Protein AF-A0A924W8U1-F1 (afdb_monomer_lite)

Secondary structure (DSSP, 8-state):
-HHHHHHHHHHHHHHHHHHHHHHHHHHTTTT---S-HHHHHHHHTTS--TTTTSSSSSS--

Sequence (61 aa):
MKIMLFLILISLLLAAGFLLAYLIAARDGQFDDEYTPGIRILFDDTIPNSEDSNANQLEKD

Structure (mmCIF, N/CA/C/O backbone):
data_AF-A0A924W8U1-F1
#
_entry.id   AF-A0A924W8U1-F1
#
loop_
_atom_site.group_PDB
_atom_site.id
_atom_site.type_symbol
_atom_site.label_atom_id
_atom_site.label_alt_id
_atom_site.label_comp_id
_atom_site.label_asym_id
_atom_site.label_entity_id
_atom_site.label_seq_id
_atom_site.pdbx_PDB_ins_code
_atom_site.Cartn_x
_atom_site.Cartn_y
_atom_site.Cartn_z
_atom_site.occupancy
_atom_site.B_iso_or_equiv
_atom_site.auth_seq_id
_atom_site.auth_comp_id
_atom_site.auth_asym_id
_atom_site.auth_atom_id
_atom_site.pdbx_PDB_model_num
ATOM 1 N N . MET A 1 1 ? -14.773 -1.299 27.083 1.00 74.75 1 MET A N 1
ATOM 2 C CA . MET A 1 1 ? -15.389 -2.133 26.020 1.00 74.75 1 MET A CA 1
ATOM 3 C C . MET A 1 1 ? -15.658 -1.366 24.721 1.00 74.75 1 MET A C 1
ATOM 5 O O . MET A 1 1 ? -15.357 -1.901 23.666 1.00 74.75 1 MET A O 1
ATOM 9 N N . LYS A 1 2 ? -16.116 -0.103 24.760 1.00 88.69 2 LYS A N 1
ATOM 10 C CA . LYS A 1 2 ? -16.319 0.732 23.552 1.00 88.69 2 LYS A CA 1
ATOM 11 C C . LYS A 1 2 ? -15.046 0.964 22.712 1.00 88.69 2 LYS A C 1
ATOM 13 O O . LYS A 1 2 ? -15.103 0.912 21.493 1.00 88.69 2 LYS A O 1
ATOM 18 N N . ILE A 1 3 ? -13.900 1.168 23.373 1.00 94.69 3 ILE A N 1
ATOM 19 C CA . ILE A 1 3 ? -12.599 1.385 22.711 1.00 94.69 3 ILE A CA 1
ATOM 20 C C . ILE A 1 3 ? -12.134 0.155 21.919 1.00 94.69 3 ILE A C 1
ATOM 22 O O . ILE A 1 3 ? -11.639 0.298 20.813 1.00 94.69 3 ILE A O 1
ATOM 26 N N . MET A 1 4 ? -12.335 -1.051 22.461 1.00 95.62 4 MET A N 1
ATOM 27 C CA . MET A 1 4 ? -11.946 -2.299 21.793 1.00 95.62 4 MET A CA 1
ATOM 28 C C . MET A 1 4 ? -12.704 -2.462 20.473 1.00 95.62 4 MET A C 1
ATOM 30 O O . MET A 1 4 ? -12.101 -2.694 19.434 1.00 95.62 4 MET A O 1
ATOM 34 N N . LEU A 1 5 ? -14.021 -2.243 20.506 1.00 95.38 5 LEU A N 1
ATOM 35 C CA . LEU A 1 5 ? -14.879 -2.327 19.324 1.00 95.38 5 LEU A CA 1
ATOM 36 C C . LEU A 1 5 ? -14.491 -1.279 18.259 1.00 95.38 5 LEU A C 1
ATOM 38 O O . LEU A 1 5 ? -14.444 -1.588 17.072 1.00 95.38 5 LEU A O 1
ATOM 42 N N . PHE A 1 6 ? -14.132 -0.064 18.684 1.00 96.19 6 PHE A N 1
ATOM 43 C CA . PHE A 1 6 ? -13.630 0.988 17.792 1.00 96.19 6 PHE A CA 1
ATOM 44 C C . PHE A 1 6 ? -12.307 0.609 17.107 1.00 96.19 6 PHE A C 1
ATOM 46 O O . PHE A 1 6 ? -12.172 0.774 15.896 1.00 96.19 6 PHE A O 1
ATOM 53 N N . LEU A 1 7 ? -11.352 0.053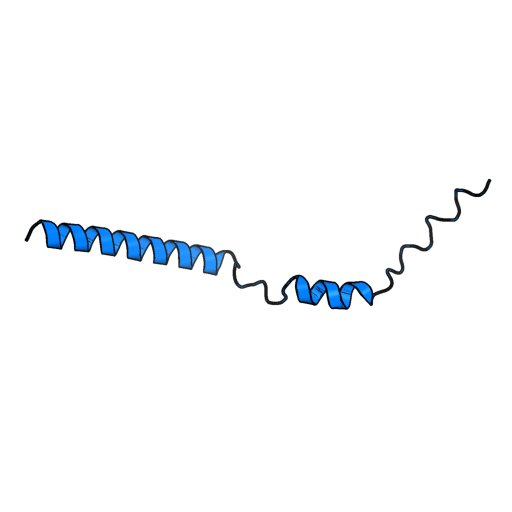 17.858 1.00 96.62 7 LEU A N 1
ATOM 54 C CA . LEU A 1 7 ? -10.066 -0.391 17.311 1.00 96.62 7 LEU A CA 1
ATOM 55 C C . LEU A 1 7 ? -10.227 -1.551 16.322 1.00 96.62 7 LEU A C 1
ATOM 57 O O . LEU A 1 7 ? -9.562 -1.562 15.289 1.00 96.62 7 LEU A O 1
ATOM 61 N N . ILE A 1 8 ? -11.140 -2.487 16.601 1.00 97.00 8 ILE A N 1
ATOM 62 C CA . ILE A 1 8 ? -11.463 -3.593 15.688 1.00 97.00 8 ILE A CA 1
ATOM 63 C C . ILE A 1 8 ? -11.988 -3.052 14.354 1.00 97.00 8 ILE A C 1
ATOM 65 O O . ILE A 1 8 ? -11.531 -3.487 13.300 1.00 97.00 8 ILE A O 1
ATOM 69 N N . LEU A 1 9 ? -12.900 -2.074 14.383 1.00 97.50 9 LEU A N 1
ATOM 70 C CA . LEU A 1 9 ? -13.427 -1.463 13.161 1.00 97.50 9 LEU A CA 1
ATOM 71 C C . LEU A 1 9 ? -12.337 -0.763 12.348 1.00 97.50 9 LEU A C 1
ATOM 73 O O . LEU A 1 9 ? -12.263 -0.977 11.141 1.00 97.50 9 LEU A O 1
ATOM 77 N N . ILE A 1 10 ? -11.469 0.023 12.993 1.00 97.88 10 ILE A N 1
ATOM 78 C CA . ILE A 1 10 ? -10.343 0.680 12.310 1.00 97.88 10 ILE A CA 1
ATOM 79 C C . ILE A 1 10 ? -9.404 -0.355 11.693 1.00 97.88 10 ILE A C 1
ATOM 81 O O . ILE A 1 10 ? -9.009 -0.207 10.539 1.00 97.88 10 ILE A O 1
ATOM 85 N N . SER A 1 11 ? -9.062 -1.407 12.437 1.00 97.88 11 SER A N 1
ATOM 86 C CA . SER A 1 11 ? -8.186 -2.473 11.950 1.00 97.88 11 SER A CA 1
ATOM 87 C C . SER A 1 11 ? -8.781 -3.186 10.736 1.00 97.88 11 SER A C 1
ATOM 89 O O . SER A 1 11 ? -8.058 -3.421 9.769 1.00 97.88 11 SER A O 1
ATOM 91 N N . LEU A 1 12 ? -10.089 -3.467 10.748 1.00 98.00 12 LEU A N 1
ATOM 92 C CA . LEU A 1 12 ? -10.786 -4.073 9.615 1.00 98.00 12 LEU A CA 1
ATOM 93 C C . LEU A 1 12 ? -10.755 -3.158 8.385 1.00 98.00 12 LEU A C 1
ATOM 95 O O . LEU A 1 12 ? -10.495 -3.622 7.279 1.00 98.00 12 LEU A O 1
ATOM 99 N N . LEU A 1 13 ? -10.988 -1.859 8.584 1.00 98.25 13 LEU A N 1
ATOM 100 C CA . LEU A 1 13 ? -10.969 -0.857 7.518 1.00 98.25 13 LEU A CA 1
ATOM 101 C C . LEU A 1 13 ? -9.573 -0.733 6.899 1.00 98.25 13 LEU A C 1
ATOM 103 O O . LEU A 1 13 ? -9.438 -0.695 5.678 1.00 98.25 13 LEU A O 1
ATOM 107 N N . LEU A 1 14 ? -8.535 -0.744 7.739 1.00 98.31 14 LEU A N 1
ATOM 108 C CA . LEU A 1 14 ? -7.142 -0.725 7.306 1.00 98.31 14 LEU A CA 1
ATOM 109 C C . LEU A 1 14 ? -6.795 -1.991 6.507 1.00 98.31 14 LEU A C 1
ATOM 111 O O . LEU A 1 14 ? -6.241 -1.894 5.415 1.00 98.31 14 LEU A O 1
ATOM 115 N N . ALA A 1 15 ? -7.170 -3.168 7.016 1.00 98.31 15 ALA A N 1
ATOM 116 C CA . ALA A 1 15 ? -6.944 -4.446 6.344 1.00 98.31 15 ALA A CA 1
ATOM 117 C C . ALA A 1 15 ? -7.663 -4.518 4.987 1.00 98.31 15 ALA A C 1
ATOM 119 O O . ALA A 1 15 ? -7.060 -4.917 3.993 1.00 98.31 15 ALA A O 1
ATOM 120 N N . ALA A 1 16 ? -8.924 -4.080 4.926 1.00 98.44 16 ALA A N 1
ATOM 121 C CA . ALA A 1 16 ? -9.682 -4.005 3.682 1.00 98.44 16 ALA A CA 1
ATOM 122 C C . ALA A 1 16 ? -9.048 -3.021 2.687 1.00 98.44 16 ALA A C 1
ATOM 124 O O . ALA A 1 16 ? -8.966 -3.329 1.501 1.00 98.44 16 ALA A O 1
ATOM 1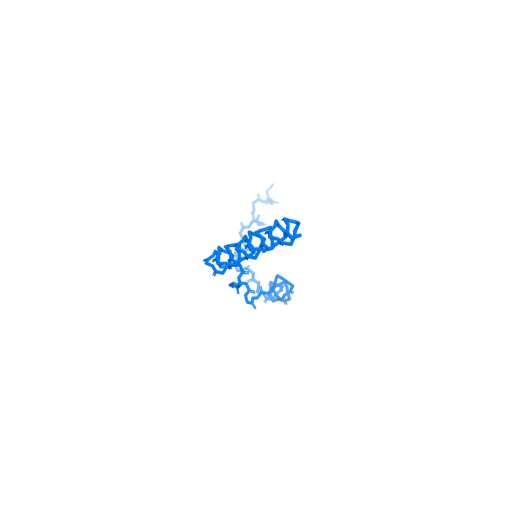25 N N . GLY A 1 17 ? -8.553 -1.872 3.160 1.00 98.44 17 GLY A N 1
ATOM 126 C CA . GLY A 1 17 ? -7.835 -0.903 2.331 1.00 98.44 17 GLY A CA 1
ATOM 127 C C . GLY A 1 17 ? -6.565 -1.488 1.713 1.00 98.44 17 GLY A C 1
ATOM 128 O O . GLY A 1 17 ? -6.371 -1.387 0.502 1.00 98.44 17 GLY A O 1
ATOM 129 N N . PHE A 1 18 ? -5.739 -2.163 2.517 1.00 97.88 18 PHE A N 1
ATOM 130 C CA . PHE A 1 18 ? -4.549 -2.860 2.021 1.00 97.88 18 PHE A CA 1
ATOM 131 C C . PHE A 1 18 ? -4.894 -3.973 1.031 1.00 97.88 18 PHE A C 1
ATOM 133 O O . PHE A 1 18 ? -4.230 -4.101 0.005 1.00 97.88 18 PHE A O 1
ATOM 140 N N . LEU A 1 19 ? -5.947 -4.747 1.302 1.00 97.62 19 LEU A N 1
ATOM 141 C CA . LEU A 1 19 ? -6.410 -5.792 0.393 1.00 97.62 19 LEU A CA 1
ATOM 142 C C . LEU A 1 19 ? -6.859 -5.208 -0.953 1.00 97.62 19 LEU A C 1
ATOM 144 O O . LEU A 1 19 ? -6.487 -5.732 -1.999 1.00 97.62 19 LEU A O 1
ATOM 148 N N . LEU A 1 20 ? -7.624 -4.114 -0.946 1.00 97.94 20 LEU A N 1
ATOM 149 C CA . LEU A 1 20 ? -8.090 -3.472 -2.175 1.00 97.94 20 LEU A CA 1
ATOM 150 C C . LEU A 1 20 ? -6.922 -2.916 -2.995 1.00 97.94 20 LEU A C 1
ATOM 152 O O . LEU A 1 20 ? -6.857 -3.142 -4.201 1.00 97.94 20 LEU A O 1
ATOM 156 N N . ALA A 1 21 ? -5.981 -2.235 -2.334 1.00 96.75 21 ALA A N 1
ATOM 157 C CA . ALA A 1 21 ? -4.771 -1.727 -2.973 1.00 96.75 21 ALA A CA 1
ATOM 158 C C . ALA A 1 21 ? -3.938 -2.861 -3.592 1.00 96.75 21 ALA A C 1
ATOM 160 O O . ALA A 1 21 ? -3.485 -2.735 -4.728 1.00 96.75 21 ALA A O 1
ATOM 161 N N . TYR A 1 22 ? -3.798 -3.987 -2.883 1.00 95.31 22 TYR A N 1
ATOM 162 C CA . TYR A 1 22 ? -3.135 -5.182 -3.401 1.00 95.31 22 TYR A CA 1
ATOM 1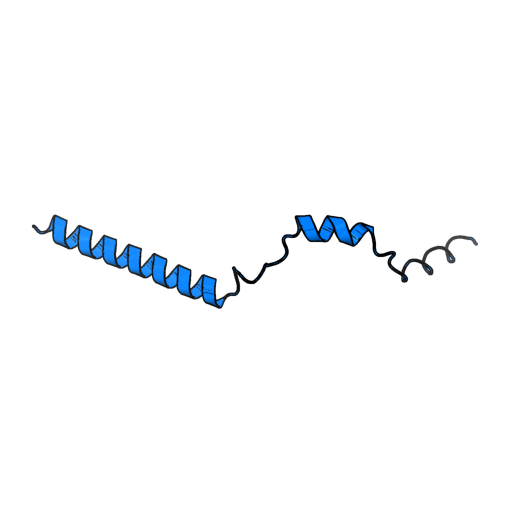63 C C . TYR A 1 22 ? -3.824 -5.727 -4.658 1.00 95.31 22 TYR A C 1
ATOM 165 O O . TYR A 1 22 ? -3.150 -5.977 -5.653 1.00 95.31 22 TYR A O 1
ATOM 173 N N . LEU A 1 23 ? -5.153 -5.875 -4.648 1.00 96.19 23 LEU A N 1
ATOM 174 C CA . LEU A 1 23 ? -5.895 -6.386 -5.806 1.00 96.19 23 LEU A CA 1
ATOM 175 C C . LEU A 1 23 ? -5.778 -5.463 -7.027 1.00 96.19 23 LEU A C 1
ATOM 177 O O . LEU A 1 23 ? -5.658 -5.955 -8.147 1.00 96.19 23 LEU A O 1
ATOM 181 N N . ILE A 1 24 ? -5.790 -4.142 -6.820 1.00 95.56 24 ILE A N 1
ATOM 182 C CA . ILE A 1 24 ? -5.583 -3.161 -7.896 1.00 95.56 24 ILE A CA 1
ATOM 183 C C . ILE A 1 24 ? -4.168 -3.298 -8.463 1.00 95.56 24 ILE A C 1
ATOM 185 O O . ILE A 1 24 ? -4.026 -3.472 -9.666 1.00 95.56 24 ILE A O 1
ATOM 189 N N . ALA A 1 25 ? -3.138 -3.311 -7.612 1.00 94.12 25 ALA A N 1
ATOM 190 C CA . ALA A 1 25 ? -1.748 -3.452 -8.051 1.00 94.12 25 ALA A CA 1
ATOM 191 C C . ALA A 1 25 ? -1.486 -4.781 -8.781 1.00 94.12 25 ALA A C 1
ATOM 193 O O . ALA A 1 25 ? -0.771 -4.809 -9.780 1.00 94.12 25 ALA A O 1
ATOM 194 N N . ALA A 1 26 ? -2.094 -5.874 -8.309 1.00 92.25 26 ALA A N 1
ATOM 195 C CA . ALA A 1 26 ? -2.002 -7.184 -8.946 1.00 92.25 26 ALA A CA 1
ATOM 196 C C . ALA A 1 26 ? -2.701 -7.227 -10.313 1.00 92.25 26 ALA A C 1
ATOM 198 O O . ALA A 1 26 ? -2.248 -7.939 -11.203 1.00 92.25 26 ALA A O 1
ATOM 199 N N . ARG A 1 27 ? -3.791 -6.469 -10.492 1.00 92.75 27 ARG A N 1
ATOM 200 C CA . ARG A 1 27 ? -4.486 -6.344 -11.780 1.00 92.75 27 ARG A CA 1
ATOM 201 C C . ARG A 1 27 ? -3.760 -5.404 -12.744 1.00 92.75 27 ARG A C 1
ATOM 203 O O . ARG A 1 27 ? -3.757 -5.663 -13.939 1.00 92.75 27 ARG A O 1
ATOM 210 N N . ASP A 1 28 ? -3.188 -4.317 -12.239 1.00 91.88 28 ASP A N 1
ATOM 211 C CA . ASP A 1 28 ? -2.557 -3.267 -13.048 1.00 91.88 28 ASP A CA 1
ATOM 212 C C . ASP A 1 28 ? -1.163 -3.667 -13.575 1.00 91.88 28 ASP A C 1
ATOM 214 O O . ASP A 1 28 ? -0.468 -2.840 -14.158 1.00 91.88 28 ASP A O 1
ATOM 218 N N . GLY A 1 29 ? -0.751 -4.928 -13.397 1.00 83.44 29 GLY A N 1
ATOM 219 C CA . GLY A 1 29 ? 0.481 -5.455 -13.986 1.00 83.44 29 GLY A CA 1
ATOM 220 C C . GLY A 1 29 ? 1.755 -4.943 -13.316 1.00 83.44 29 GLY A C 1
ATOM 221 O O . GLY A 1 29 ? 2.831 -5.010 -13.898 1.00 83.44 29 GLY A O 1
ATOM 222 N N . GLN A 1 30 ? 1.675 -4.451 -12.071 1.00 85.19 30 GLN A N 1
ATOM 223 C CA . GLN A 1 30 ? 2.846 -3.968 -11.316 1.00 85.19 30 GLN A CA 1
ATOM 224 C C . GLN A 1 30 ? 3.951 -5.036 -11.184 1.00 85.19 30 GLN A C 1
ATOM 226 O O . GLN A 1 30 ? 5.106 -4.708 -10.920 1.00 85.19 30 GLN A O 1
ATOM 231 N N . PHE A 1 31 ? 3.592 -6.311 -11.343 1.00 83.44 31 PHE A N 1
ATOM 232 C CA . PHE A 1 31 ? 4.487 -7.461 -11.249 1.00 83.44 31 PHE A CA 1
ATOM 233 C C . PHE A 1 31 ? 4.945 -8.000 -12.613 1.00 83.44 31 PHE A C 1
ATOM 235 O O . PHE A 1 31 ? 5.655 -9.000 -12.639 1.00 83.44 31 PHE A O 1
ATOM 242 N N . ASP A 1 32 ? 4.567 -7.353 -13.718 1.00 82.88 32 ASP A N 1
ATOM 243 C CA . ASP A 1 32 ? 4.886 -7.807 -15.079 1.00 82.88 32 ASP A CA 1
ATOM 244 C C . ASP A 1 32 ? 6.303 -7.391 -15.529 1.00 82.88 32 ASP A C 1
ATOM 246 O O . ASP A 1 32 ? 6.774 -7.808 -16.589 1.00 82.88 32 ASP A O 1
ATOM 250 N N . ASP A 1 33 ? 7.009 -6.570 -14.741 1.00 82.88 33 ASP A N 1
ATOM 251 C CA . ASP A 1 33 ? 8.400 -6.187 -15.011 1.00 82.88 33 ASP A CA 1
ATOM 252 C C . ASP A 1 33 ? 9.371 -7.301 -14.584 1.00 82.88 33 ASP A C 1
ATOM 254 O O . ASP A 1 33 ? 10.001 -7.265 -13.524 1.00 82.88 33 ASP A O 1
ATOM 258 N N . GLU A 1 34 ? 9.458 -8.335 -15.419 1.00 77.62 34 GLU A N 1
ATOM 259 C CA . GLU A 1 34 ? 10.334 -9.494 -15.204 1.00 77.62 34 GLU A CA 1
ATOM 260 C C . GLU A 1 34 ? 11.802 -9.207 -15.592 1.00 77.62 34 GLU A C 1
ATOM 262 O O . GLU A 1 34 ? 12.717 -9.938 -15.206 1.00 77.62 34 GLU A O 1
ATOM 267 N N . TYR A 1 35 ? 12.053 -8.094 -16.297 1.00 75.25 35 TYR A N 1
ATOM 268 C CA . TYR A 1 35 ? 13.375 -7.685 -16.776 1.00 75.25 35 TYR A CA 1
ATOM 269 C C . TYR A 1 35 ? 13.706 -6.253 -16.371 1.00 75.25 35 TYR A C 1
ATOM 271 O O . TYR A 1 35 ? 13.451 -5.293 -17.098 1.00 75.25 35 TYR A O 1
ATOM 279 N N . THR A 1 36 ? 14.398 -6.136 -15.238 1.00 80.69 36 THR A N 1
ATOM 280 C CA . THR A 1 36 ? 14.802 -4.834 -14.703 1.00 80.69 36 THR A CA 1
ATOM 281 C C . THR A 1 36 ? 15.640 -4.012 -15.699 1.00 80.69 36 THR A C 1
ATOM 283 O O . THR A 1 36 ? 16.480 -4.563 -16.424 1.00 80.69 36 THR A O 1
ATOM 286 N N . PRO A 1 37 ? 15.498 -2.673 -15.701 1.00 75.62 37 PRO A N 1
ATOM 287 C CA . PRO A 1 37 ? 16.209 -1.788 -16.628 1.00 75.62 37 PRO A CA 1
ATOM 288 C C . PRO A 1 37 ? 17.739 -1.910 -16.544 1.00 75.62 37 PRO A C 1
ATOM 290 O O . PRO A 1 37 ? 18.426 -1.701 -17.540 1.00 75.62 37 PRO A O 1
ATOM 293 N N . GLY A 1 38 ? 18.279 -2.317 -15.389 1.00 79.25 38 GLY A N 1
ATOM 294 C CA . GLY A 1 38 ? 19.713 -2.559 -15.223 1.00 79.25 38 GLY A CA 1
ATOM 295 C C . GLY A 1 38 ? 20.244 -3.713 -16.078 1.00 79.25 38 GLY A C 1
ATOM 296 O O . GLY A 1 38 ? 21.380 -3.650 -16.531 1.00 79.25 38 GLY A O 1
ATOM 297 N N . ILE A 1 39 ? 19.428 -4.738 -16.343 1.00 78.19 39 ILE A N 1
ATOM 298 C CA . ILE A 1 39 ? 19.810 -5.857 -17.215 1.00 78.19 39 ILE A CA 1
ATOM 299 C C . ILE A 1 39 ? 19.704 -5.447 -18.686 1.00 78.19 39 ILE A C 1
ATOM 301 O O . ILE A 1 39 ? 20.578 -5.799 -19.471 1.00 78.19 39 ILE A O 1
ATOM 305 N N . ARG A 1 40 ? 18.686 -4.656 -19.053 1.00 77.50 40 ARG A N 1
ATOM 306 C CA . ARG A 1 40 ? 18.498 -4.158 -20.427 1.00 77.50 40 ARG A CA 1
ATOM 307 C C . ARG A 1 40 ? 19.719 -3.381 -20.931 1.00 77.50 40 ARG A C 1
ATOM 309 O O . ARG A 1 40 ? 20.216 -3.667 -22.013 1.00 77.50 40 ARG A O 1
ATOM 316 N N . ILE A 1 41 ? 20.251 -2.482 -20.103 1.00 80.38 41 ILE A N 1
ATOM 317 C CA . ILE A 1 41 ? 21.408 -1.641 -20.451 1.00 80.38 41 ILE A CA 1
ATOM 318 C C . ILE A 1 41 ? 22.659 -2.471 -20.783 1.00 80.38 41 ILE A C 1
ATOM 320 O O . ILE A 1 41 ? 23.408 -2.103 -21.677 1.00 80.38 41 ILE A O 1
ATOM 324 N N . LEU A 1 42 ? 22.872 -3.618 -20.123 1.00 79.62 42 LEU A N 1
ATOM 325 C CA . LEU A 1 42 ? 24.039 -4.475 -20.389 1.00 79.62 42 LEU A CA 1
ATOM 326 C C . LEU A 1 42 ? 24.011 -5.128 -21.779 1.00 79.62 42 LEU A C 1
ATOM 328 O O . LEU A 1 42 ? 25.055 -5.548 -22.275 1.00 79.62 42 LEU A O 1
ATOM 332 N N . PHE A 1 43 ? 22.830 -5.246 -22.384 1.00 76.06 43 PHE A N 1
ATOM 333 C CA . PHE A 1 43 ? 22.646 -5.868 -23.694 1.00 76.06 43 PHE A CA 1
ATOM 334 C C . PHE A 1 43 ? 22.360 -4.845 -24.803 1.00 76.06 43 PHE A C 1
ATOM 336 O O . PHE A 1 43 ? 22.683 -5.126 -25.958 1.00 76.06 43 PHE A O 1
ATOM 343 N N . ASP A 1 44 ? 21.846 -3.655 -24.469 1.00 72.38 44 ASP A N 1
ATOM 344 C CA . ASP A 1 44 ? 21.626 -2.553 -25.422 1.00 72.38 44 ASP A CA 1
ATOM 345 C C . ASP A 1 44 ? 22.938 -2.073 -26.075 1.00 72.38 44 ASP A C 1
ATOM 347 O O . ASP A 1 44 ? 22.947 -1.752 -27.261 1.00 72.38 44 ASP A O 1
ATOM 351 N N . ASP A 1 45 ? 24.071 -2.136 -25.366 1.00 69.75 45 ASP A N 1
ATOM 352 C CA . ASP A 1 45 ? 25.390 -1.756 -25.906 1.00 69.75 45 ASP A CA 1
ATOM 353 C C . ASP A 1 45 ? 25.945 -2.750 -26.954 1.00 69.75 45 ASP A C 1
ATOM 355 O O . ASP A 1 45 ? 26.990 -2.506 -27.563 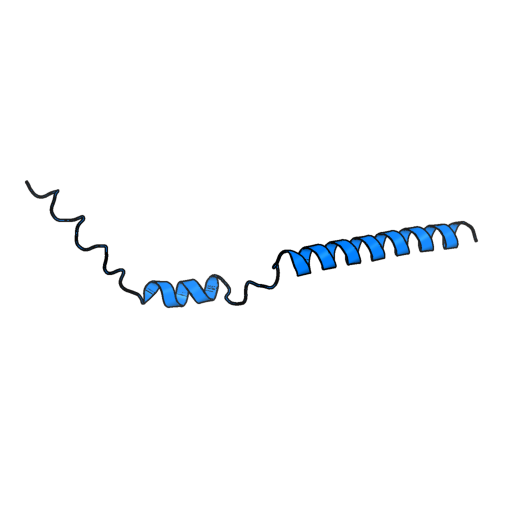1.00 69.75 45 ASP A O 1
ATOM 359 N N . THR A 1 46 ? 25.280 -3.895 -27.163 1.00 63.28 46 THR A N 1
ATOM 360 C CA . THR A 1 46 ? 25.782 -4.986 -28.023 1.00 63.28 46 THR A CA 1
ATOM 361 C C . THR A 1 46 ? 25.073 -5.117 -29.368 1.00 63.28 46 THR A C 1
ATOM 363 O O . THR A 1 46 ? 25.565 -5.844 -30.235 1.00 63.28 46 THR A O 1
ATOM 366 N N . ILE A 1 47 ? 23.954 -4.415 -29.580 1.00 66.50 47 ILE A N 1
ATOM 367 C CA . ILE A 1 47 ? 23.233 -4.435 -30.857 1.00 66.50 47 ILE A CA 1
ATOM 368 C C . ILE A 1 47 ? 23.658 -3.200 -31.662 1.00 66.50 47 ILE A C 1
ATOM 370 O O . ILE A 1 47 ? 23.226 -2.093 -31.345 1.00 66.50 47 ILE A O 1
ATOM 374 N N . PRO A 1 48 ? 24.499 -3.336 -32.707 1.00 59.69 48 PRO A N 1
ATOM 375 C CA . PRO A 1 48 ? 24.779 -2.214 -33.587 1.00 59.69 48 PRO A CA 1
ATOM 376 C C . PRO A 1 48 ? 23.479 -1.867 -34.317 1.00 59.69 48 PRO A C 1
ATOM 378 O O . PRO A 1 48 ? 23.001 -2.646 -35.143 1.00 59.69 48 PRO A O 1
ATOM 381 N N . ASN A 1 49 ? 22.889 -0.715 -33.992 1.00 58.41 49 ASN A N 1
ATOM 382 C CA . ASN A 1 49 ? 21.740 -0.185 -34.717 1.00 58.41 49 ASN A CA 1
ATOM 383 C C . ASN A 1 49 ? 22.134 -0.024 -36.189 1.00 58.41 49 ASN A C 1
ATOM 385 O O . ASN A 1 49 ? 22.910 0.858 -36.555 1.00 58.41 49 ASN A O 1
ATOM 389 N N . SER A 1 50 ? 21.594 -0.882 -37.051 1.00 58.16 50 SER A N 1
ATOM 390 C CA . SER A 1 50 ? 21.835 -0.868 -38.494 1.00 58.16 50 SER A CA 1
ATOM 391 C C . SER A 1 50 ? 21.154 0.303 -39.220 1.00 58.16 50 SER A C 1
ATOM 393 O O . SER A 1 50 ? 20.931 0.219 -40.424 1.00 58.16 50 SER A O 1
ATOM 395 N N . GLU A 1 51 ? 20.824 1.393 -38.521 1.00 59.78 51 GLU A N 1
ATOM 396 C CA . GLU A 1 51 ? 20.141 2.561 -39.096 1.00 59.78 51 GLU A CA 1
ATOM 397 C C . GLU A 1 51 ? 20.978 3.856 -39.089 1.00 59.78 51 GLU A C 1
ATOM 399 O O . GLU A 1 51 ? 20.677 4.770 -39.855 1.00 59.78 51 GLU A O 1
ATOM 404 N N . ASP A 1 52 ? 22.118 3.910 -38.389 1.00 55.38 52 ASP A N 1
ATOM 405 C CA . ASP A 1 52 ? 22.994 5.102 -38.345 1.00 55.38 52 ASP A CA 1
ATOM 406 C C . ASP A 1 52 ? 23.998 5.199 -39.515 1.00 55.38 52 ASP A C 1
ATOM 408 O O . ASP A 1 52 ? 25.110 5.709 -39.380 1.00 55.38 52 ASP A O 1
ATOM 412 N N . SER A 1 53 ? 23.631 4.720 -40.708 1.00 54.16 53 SER A N 1
ATOM 413 C CA . SER A 1 53 ? 24.502 4.804 -41.900 1.00 54.16 53 SER A CA 1
ATOM 414 C C . SER A 1 53 ? 24.173 5.947 -42.870 1.00 54.16 53 SER A C 1
ATOM 416 O O . SER A 1 53 ? 24.913 6.132 -43.833 1.00 54.16 53 SER A O 1
ATOM 418 N N . ASN A 1 54 ? 23.122 6.748 -42.644 1.00 55.41 54 ASN A N 1
ATOM 419 C CA . ASN A 1 54 ? 22.668 7.740 -43.639 1.00 55.41 54 ASN A CA 1
ATOM 420 C C . ASN A 1 54 ? 22.636 9.209 -43.175 1.00 55.41 54 ASN A C 1
ATOM 422 O O . ASN A 1 54 ? 22.112 10.049 -43.900 1.00 55.41 54 ASN A O 1
ATOM 426 N N . ALA A 1 55 ? 23.205 9.556 -42.016 1.00 56.03 55 ALA A N 1
ATOM 427 C CA . ALA A 1 55 ? 23.214 10.948 -41.538 1.00 56.03 55 ALA A CA 1
ATOM 428 C C . ALA A 1 55 ? 24.517 11.725 -41.831 1.00 56.03 55 ALA A C 1
ATOM 430 O O . ALA A 1 55 ? 24.509 12.949 -41.808 1.00 56.03 55 ALA A O 1
ATOM 431 N N . ASN A 1 56 ? 25.623 11.052 -42.174 1.00 56.91 56 ASN A N 1
ATOM 432 C CA . ASN A 1 56 ? 26.945 11.692 -42.316 1.00 56.91 56 ASN A CA 1
ATOM 433 C C . ASN A 1 56 ? 27.386 11.989 -43.769 1.00 56.91 56 ASN A C 1
ATOM 435 O O . ASN A 1 56 ? 28.571 12.208 -44.009 1.00 56.91 56 ASN A O 1
ATOM 439 N N . GLN A 1 57 ? 26.476 11.996 -44.755 1.00 58.19 57 GLN A N 1
ATOM 440 C CA . GLN A 1 57 ? 26.814 12.305 -46.164 1.00 58.19 57 GLN A CA 1
ATOM 441 C C . GLN A 1 57 ? 26.289 13.655 -46.685 1.00 58.19 57 GLN A C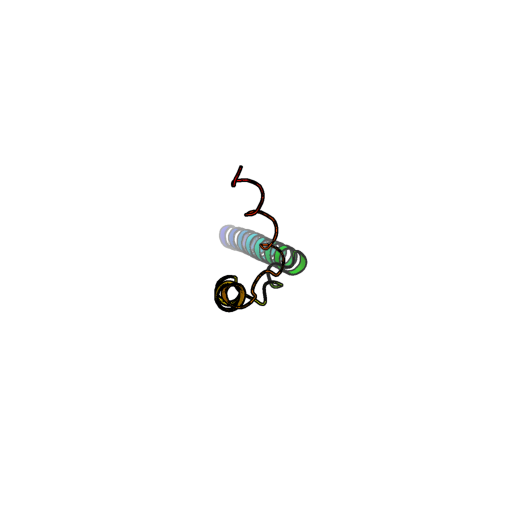 1
ATOM 443 O O . GLN A 1 57 ? 26.534 13.974 -47.842 1.00 58.19 57 GLN A O 1
ATOM 448 N N . LEU A 1 58 ? 25.619 14.473 -45.865 1.00 58.44 58 LEU A N 1
ATOM 449 C CA . LEU A 1 58 ? 25.057 15.766 -46.304 1.00 58.44 58 LEU A CA 1
ATOM 450 C C . LEU A 1 58 ? 25.812 17.006 -45.788 1.00 58.44 58 LEU A C 1
ATOM 452 O O . LEU A 1 58 ? 25.419 18.120 -46.108 1.00 58.44 58 LEU A O 1
ATOM 456 N N . GLU A 1 59 ? 26.904 16.840 -45.039 1.00 56.75 59 GLU A N 1
ATOM 457 C CA . GLU A 1 59 ? 27.722 17.954 -44.521 1.00 56.75 59 GLU A CA 1
ATOM 458 C C . GLU A 1 59 ? 29.159 17.898 -45.064 1.00 56.75 59 GLU A C 1
ATOM 460 O O . GLU A 1 59 ? 30.149 18.001 -44.339 1.00 56.75 59 GLU A O 1
ATOM 465 N N . LYS A 1 60 ? 29.291 17.646 -46.368 1.00 50.50 60 LYS A 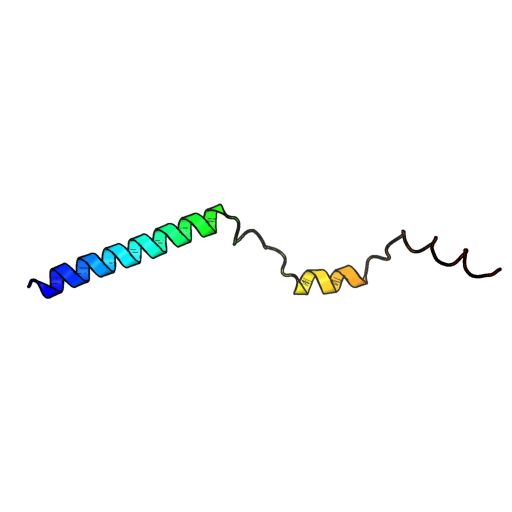N 1
ATOM 466 C CA . LYS A 1 60 ? 30.569 17.785 -47.070 1.00 50.50 60 LYS A CA 1
ATOM 467 C C . LYS A 1 60 ? 30.359 18.307 -48.491 1.00 50.50 60 LYS A C 1
ATOM 469 O O . LYS A 1 60 ? 30.760 17.645 -49.440 1.00 50.50 60 LYS A O 1
ATOM 474 N N . ASP A 1 61 ? 29.752 19.487 -48.581 1.00 44.50 61 ASP A N 1
ATOM 475 C CA . ASP A 1 61 ? 29.858 20.418 -49.712 1.00 44.50 61 ASP A CA 1
ATOM 476 C C . ASP A 1 61 ? 30.292 21.794 -49.184 1.00 44.50 61 ASP A C 1
ATOM 478 O O . ASP A 1 61 ? 29.720 22.239 -48.161 1.00 44.50 61 ASP A O 1
#

Radius of gyration: 27.03 Å; chains: 1; bounding box: 47×30×76 Å

Foldseek 3Di:
DVVVVVVVVVVVVVVVVVVVVVVCCVVVCVVVCPDDPVNVVVCVVPDDPPPPPPDPPPPDD

pLDDT: mean 80.7, std 16.35, range [44.5, 98.44]